Protein AF-A0A3D4NPB9-F1 (afdb_monomer_lite)

Foldseek 3Di:
DWDFDWDQDPVGIDTPDDDPHGDTDCVVVVLVVFQAPADWADDLVLQDPVDDSPPGGADPVQPDDPDVPPGIYYNCVSPPDDDPDVVVPD

Radius of gyration: 19.07 Å; chains: 1; bounding box: 54×25×51 Å

Structure (mmCIF, N/CA/C/O backbone):
data_AF-A0A3D4NPB9-F1
#
_entry.id   AF-A0A3D4NPB9-F1
#
loop_
_atom_site.group_PDB
_atom_site.id
_atom_site.type_symbol
_atom_site.label_atom_id
_atom_site.label_alt_id
_atom_site.label_comp_id
_atom_site.label_asym_id
_atom_site.label_entity_id
_atom_site.label_seq_id
_atom_site.pdbx_PDB_ins_code
_atom_site.Cartn_x
_atom_site.Cartn_y
_atom_site.Cartn_z
_atom_site.occupancy
_atom_site.B_iso_or_equiv
_atom_site.auth_seq_id
_atom_site.auth_comp_id
_atom_site.auth_asym_id
_atom_site.auth_atom_id
_atom_site.pdbx_PDB_model_num
ATOM 1 N N . MET A 1 1 ? -2.852 -7.833 -19.072 1.00 60.28 1 MET A N 1
ATOM 2 C CA . MET A 1 1 ? -3.106 -6.580 -19.841 1.00 60.28 1 MET A CA 1
ATOM 3 C C . MET A 1 1 ? -1.848 -5.765 -19.640 1.00 60.28 1 MET A C 1
ATOM 5 O O . MET A 1 1 ? -1.468 -5.652 -18.493 1.00 60.28 1 MET A O 1
ATOM 9 N N . ALA A 1 2 ? -1.141 -5.344 -20.690 1.00 64.62 2 ALA A N 1
ATOM 10 C CA . ALA A 1 2 ? 0.252 -4.911 -20.534 1.00 64.62 2 ALA A CA 1
ATOM 11 C C . ALA A 1 2 ? 0.390 -3.379 -20.486 1.00 64.62 2 ALA A C 1
ATOM 13 O O . ALA A 1 2 ? -0.199 -2.669 -21.307 1.00 64.62 2 ALA A O 1
ATOM 14 N N . ASP A 1 3 ? 1.168 -2.906 -19.525 1.00 74.56 3 ASP A N 1
ATOM 15 C CA . ASP A 1 3 ? 1.447 -1.509 -19.188 1.00 74.56 3 ASP A CA 1
ATOM 16 C C . ASP A 1 3 ? 2.600 -0.957 -20.004 1.00 74.56 3 ASP A C 1
ATOM 18 O O . ASP A 1 3 ? 3.245 -1.701 -20.726 1.00 74.56 3 ASP A O 1
ATOM 22 N N . ALA A 1 4 ? 2.873 0.344 -19.927 1.00 82.19 4 ALA A N 1
ATOM 23 C CA . ALA A 1 4 ? 4.036 0.921 -20.592 1.00 82.19 4 ALA A CA 1
ATOM 24 C C . ALA A 1 4 ? 5.300 0.691 -19.750 1.00 82.19 4 ALA A C 1
ATOM 26 O O . ALA A 1 4 ? 5.368 1.105 -18.594 1.00 82.19 4 ALA A O 1
ATOM 27 N N . ALA A 1 5 ? 6.311 0.068 -20.349 1.00 84.94 5 ALA A N 1
ATOM 28 C CA . ALA A 1 5 ? 7.600 -0.177 -19.726 1.00 84.94 5 ALA A CA 1
ATOM 29 C C . ALA A 1 5 ? 8.315 1.136 -19.403 1.00 84.94 5 ALA A C 1
ATOM 31 O O . ALA A 1 5 ? 8.333 2.073 -20.208 1.00 84.94 5 ALA A O 1
ATOM 32 N N . MET A 1 6 ? 8.951 1.177 -18.233 1.00 87.06 6 MET A N 1
ATOM 33 C CA . MET A 1 6 ? 9.689 2.336 -17.749 1.00 87.06 6 MET A CA 1
ATOM 34 C C . MET A 1 6 ? 11.039 1.911 -17.174 1.00 87.06 6 MET A C 1
ATOM 36 O O . MET 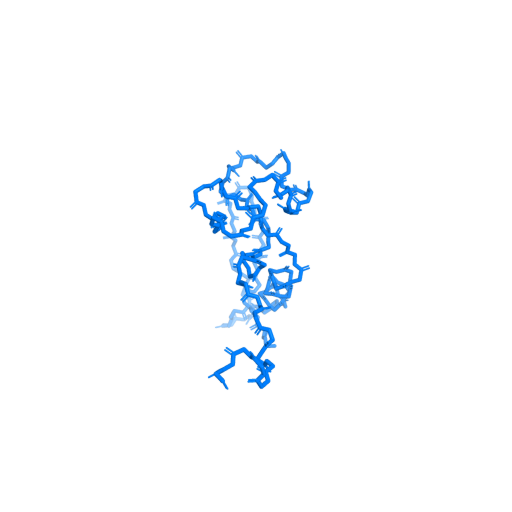A 1 6 ? 11.136 0.921 -16.456 1.00 87.06 6 MET A O 1
ATOM 40 N N . VAL A 1 7 ? 12.083 2.680 -17.467 1.00 87.81 7 VAL A N 1
ATOM 41 C CA . VAL A 1 7 ? 13.413 2.513 -16.872 1.00 87.81 7 VAL A CA 1
ATOM 42 C C . VAL A 1 7 ? 13.705 3.709 -15.978 1.00 87.81 7 VAL A C 1
ATOM 44 O O . VAL A 1 7 ? 13.537 4.859 -16.388 1.00 87.81 7 VAL A O 1
ATOM 47 N N . MET A 1 8 ? 14.150 3.441 -14.750 1.00 85.44 8 MET A N 1
ATOM 48 C CA . MET A 1 8 ? 14.588 4.485 -13.826 1.00 85.44 8 MET A CA 1
ATOM 49 C C . MET A 1 8 ? 16.022 4.902 -14.147 1.00 85.44 8 MET A C 1
ATOM 51 O O . MET A 1 8 ? 16.918 4.067 -14.260 1.00 85.44 8 MET A O 1
ATOM 55 N N . THR A 1 9 ? 16.229 6.207 -14.288 1.00 88.25 9 THR A N 1
ATOM 56 C CA . THR A 1 9 ? 17.535 6.838 -14.505 1.00 88.25 9 THR A CA 1
ATOM 57 C C . THR A 1 9 ? 17.826 7.820 -13.373 1.00 88.25 9 THR A C 1
ATOM 59 O O . THR A 1 9 ? 16.932 8.161 -12.599 1.00 88.25 9 THR A O 1
ATOM 62 N N . GLU A 1 10 ? 19.051 8.344 -13.305 1.00 88.50 10 GLU A N 1
ATOM 63 C CA . GLU A 1 10 ? 19.417 9.401 -12.344 1.00 88.50 10 GLU A CA 1
ATOM 64 C C . GLU A 1 10 ? 18.539 10.663 -12.471 1.00 88.50 10 GLU A C 1
ATOM 66 O O . GLU A 1 10 ? 18.400 11.420 -11.515 1.00 88.50 10 GLU A O 1
ATOM 71 N N . ASN A 1 11 ? 17.892 10.857 -13.625 1.00 87.44 11 ASN A N 1
ATOM 72 C CA . ASN A 1 11 ? 17.032 12.003 -13.922 1.00 87.44 11 ASN A CA 1
ATOM 73 C C . ASN A 1 11 ? 15.526 11.686 -13.814 1.00 87.44 11 ASN A C 1
ATOM 75 O O . ASN A 1 11 ? 14.702 12.507 -14.215 1.00 87.44 11 ASN A O 1
ATOM 79 N N . GLY A 1 12 ? 15.156 10.503 -13.309 1.00 84.31 12 GLY A N 1
ATOM 80 C CA . GLY A 1 12 ? 13.768 10.049 -13.172 1.00 84.31 12 GLY A CA 1
ATOM 81 C C . GLY A 1 12 ? 13.383 8.906 -14.118 1.00 84.31 12 GLY A C 1
ATOM 82 O O . GLY A 1 12 ? 14.237 8.281 -14.755 1.00 84.31 12 GLY A O 1
ATOM 83 N N . GLY A 1 13 ? 12.082 8.608 -14.176 1.00 86.44 13 GLY A N 1
ATOM 84 C CA . GLY A 1 13 ? 11.523 7.507 -14.965 1.00 86.44 13 GLY A CA 1
ATOM 85 C C . GLY A 1 13 ? 11.347 7.858 -16.443 1.00 86.44 13 GLY A C 1
ATOM 86 O O . GLY A 1 13 ? 10.697 8.847 -16.779 1.00 86.44 13 GLY A O 1
ATOM 87 N N . GLN A 1 14 ? 11.913 7.040 -17.332 1.00 91.19 14 GLN A N 1
ATOM 88 C CA . GLN A 1 14 ? 11.797 7.179 -18.785 1.00 91.19 14 GLN A CA 1
ATOM 89 C C . GLN A 1 14 ? 10.959 6.042 -19.371 1.00 91.19 14 GLN A C 1
ATOM 91 O O . GLN A 1 14 ? 11.231 4.874 -19.095 1.00 91.19 14 GLN A O 1
ATOM 96 N N . LEU A 1 15 ? 9.962 6.372 -20.199 1.00 89.00 15 LEU A N 1
ATOM 97 C CA . LEU A 1 15 ? 9.186 5.372 -20.936 1.00 89.00 15 LEU A CA 1
ATOM 98 C C . LEU A 1 15 ? 10.047 4.722 -22.024 1.00 89.00 15 LEU A C 1
ATOM 100 O O . LEU A 1 15 ? 10.779 5.402 -22.744 1.00 89.00 15 LEU A O 1
ATOM 104 N N . VAL A 1 16 ? 9.933 3.405 -22.157 1.00 91.25 16 VAL A N 1
ATOM 105 C CA . VAL A 1 16 ? 10.647 2.626 -23.170 1.00 91.25 16 VAL A CA 1
ATOM 106 C C . VAL A 1 16 ? 9.864 2.665 -24.478 1.00 91.25 16 VAL A C 1
ATOM 108 O O . VAL A 1 16 ? 8.642 2.544 -24.480 1.00 91.25 16 VAL A O 1
ATOM 111 N N . LEU A 1 17 ? 10.564 2.804 -25.603 1.00 91.94 17 LEU A N 1
ATOM 112 C CA . LEU A 1 17 ? 9.981 2.719 -26.943 1.00 91.94 17 LEU A CA 1
ATOM 113 C C . LEU A 1 17 ? 10.297 1.367 -27.587 1.00 91.94 17 LEU A C 1
ATOM 115 O O . LEU A 1 17 ? 11.411 0.858 -27.468 1.00 91.94 17 LEU A O 1
ATOM 119 N N . SER A 1 18 ? 9.330 0.820 -28.319 1.00 88.81 18 SER A N 1
ATOM 120 C CA . SER A 1 18 ? 9.479 -0.349 -29.185 1.00 88.81 18 SER A CA 1
ATOM 121 C C . SER A 1 18 ? 9.104 0.049 -30.614 1.00 88.81 18 SER A C 1
ATOM 123 O O . SER A 1 18 ? 7.938 0.045 -31.011 1.00 88.81 18 SER A O 1
ATOM 125 N N . GLY A 1 19 ? 10.101 0.489 -31.386 1.00 89.75 19 GLY A N 1
ATOM 126 C CA . GLY A 1 19 ? 9.876 1.099 -32.698 1.00 89.75 19 GLY A CA 1
ATOM 127 C C . GLY A 1 19 ? 9.134 2.434 -32.578 1.00 89.75 19 GLY A C 1
ATOM 128 O O . GLY A 1 19 ? 9.659 3.377 -31.993 1.00 89.75 19 GLY A O 1
ATOM 129 N N . PHE A 1 20 ? 7.924 2.505 -33.140 1.00 88.38 20 PHE A N 1
ATOM 130 C CA . PHE A 1 20 ? 7.035 3.674 -33.055 1.00 88.38 20 PHE A CA 1
ATOM 131 C C . PHE A 1 20 ? 5.911 3.508 -32.011 1.00 88.38 20 PHE A C 1
ATOM 133 O O . PHE A 1 20 ? 4.980 4.310 -32.001 1.00 88.38 20 PHE A O 1
ATOM 140 N N . ASP A 1 21 ? 5.976 2.475 -31.163 1.00 86.69 21 ASP A N 1
ATOM 141 C CA . ASP A 1 21 ? 5.028 2.217 -30.066 1.00 86.69 21 ASP A CA 1
ATOM 142 C C . ASP A 1 21 ? 5.739 2.307 -28.700 1.00 86.69 21 ASP A C 1
ATOM 144 O O . ASP A 1 21 ? 6.972 2.312 -28.620 1.00 86.69 21 ASP A O 1
ATOM 148 N N . LEU A 1 22 ? 4.972 2.361 -27.612 1.00 85.62 22 LEU A N 1
ATOM 149 C CA . LEU A 1 22 ? 5.500 2.206 -26.258 1.00 85.62 22 LEU A CA 1
ATOM 150 C C . LEU A 1 22 ? 5.871 0.735 -26.021 1.00 85.62 22 LEU A C 1
ATOM 152 O O . LEU A 1 22 ? 5.097 -0.181 -26.305 1.00 85.62 22 LEU A O 1
ATOM 156 N N . GLY A 1 23 ? 7.066 0.506 -25.480 1.00 87.75 23 GLY A N 1
ATOM 157 C CA . GLY A 1 23 ? 7.443 -0.785 -24.921 1.00 87.75 23 GLY A CA 1
ATOM 158 C C . GLY A 1 23 ? 6.475 -1.146 -23.803 1.00 87.75 23 GLY A C 1
ATOM 159 O O . GLY A 1 23 ? 6.013 -0.257 -23.088 1.00 87.75 23 GLY A O 1
ATOM 160 N N . ARG A 1 24 ? 6.144 -2.432 -23.673 1.00 82.94 24 ARG A N 1
ATOM 161 C CA . ARG A 1 24 ? 5.196 -2.899 -22.662 1.00 82.94 24 ARG A CA 1
ATOM 162 C C . ARG A 1 24 ? 5.869 -3.653 -21.515 1.00 82.94 24 ARG A C 1
ATOM 164 O O . ARG A 1 24 ? 6.886 -4.302 -21.739 1.00 82.94 24 ARG A O 1
ATOM 171 N N . ASP A 1 25 ? 5.299 -3.540 -20.323 1.00 76.25 25 ASP A N 1
ATOM 172 C CA . ASP A 1 25 ? 5.694 -4.164 -19.053 1.00 76.25 25 ASP A CA 1
ATOM 173 C C . ASP A 1 25 ? 4.430 -4.687 -18.346 1.00 76.25 25 ASP A C 1
ATOM 175 O O . ASP A 1 25 ? 3.338 -4.197 -18.596 1.00 76.25 25 ASP A O 1
ATOM 179 N N . ASP A 1 26 ? 4.555 -5.667 -17.464 1.00 69.62 26 ASP A N 1
ATOM 180 C CA . ASP A 1 26 ? 3.464 -6.242 -16.669 1.00 69.62 26 ASP A CA 1
ATOM 181 C C . ASP A 1 26 ? 3.379 -5.591 -15.259 1.00 69.62 26 ASP A C 1
ATOM 183 O O . ASP A 1 26 ? 2.993 -6.215 -14.260 1.00 69.62 26 ASP A O 1
ATOM 187 N N . GLY A 1 27 ? 3.796 -4.324 -15.152 1.00 73.44 27 GLY A N 1
ATOM 188 C CA . GLY A 1 27 ? 4.063 -3.634 -13.886 1.00 73.44 27 GLY A CA 1
ATOM 189 C C . GLY A 1 27 ? 2.834 -3.117 -13.126 1.00 73.44 27 GLY A C 1
ATOM 190 O O . GLY A 1 27 ? 2.797 -3.216 -11.900 1.00 73.44 27 GLY A O 1
ATOM 191 N N . LEU A 1 28 ? 1.806 -2.593 -13.800 1.00 79.38 28 LEU A N 1
ATOM 192 C CA . LEU A 1 28 ? 0.554 -2.134 -13.175 1.00 79.38 28 LEU A CA 1
ATOM 193 C C . LEU A 1 28 ? -0.300 -3.314 -12.745 1.00 79.38 28 LEU A C 1
ATOM 195 O O . LEU A 1 28 ? -0.879 -3.255 -11.668 1.00 79.38 28 LEU A O 1
ATOM 199 N N . GLU A 1 29 ? -0.383 -4.375 -13.552 1.00 83.25 29 GLU A N 1
ATOM 200 C CA . GLU A 1 29 ? -1.083 -5.599 -13.143 1.00 83.25 29 GLU A CA 1
ATOM 201 C C . GLU A 1 29 ? -0.492 -6.108 -11.821 1.00 83.25 29 GLU A C 1
ATOM 203 O O . GLU A 1 29 ? -1.214 -6.332 -10.846 1.00 83.25 29 GLU A O 1
ATOM 208 N N . THR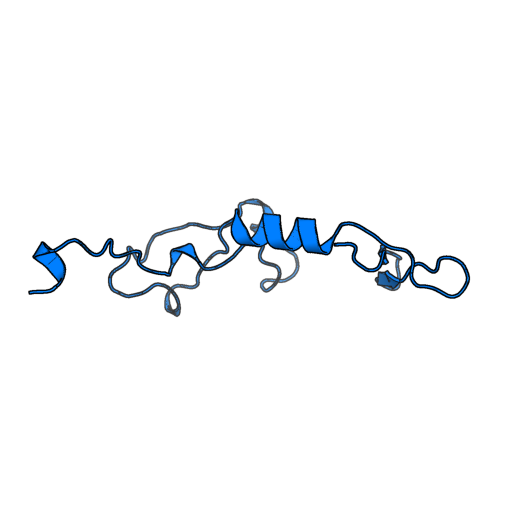 A 1 30 ? 0.840 -6.144 -11.741 1.00 84.38 30 THR A N 1
ATOM 209 C CA . THR A 1 30 ? 1.567 -6.466 -10.512 1.00 84.38 30 THR A CA 1
ATOM 210 C C . THR A 1 30 ? 1.285 -5.459 -9.391 1.00 84.38 30 THR A C 1
ATOM 212 O O . THR A 1 30 ? 0.983 -5.870 -8.272 1.00 84.38 30 THR A O 1
ATOM 215 N N . ALA A 1 31 ? 1.321 -4.150 -9.658 1.00 88.00 31 ALA A N 1
ATOM 216 C CA . ALA A 1 31 ? 1.057 -3.117 -8.653 1.00 88.00 31 ALA A CA 1
ATOM 217 C C . ALA A 1 31 ? -0.376 -3.182 -8.097 1.00 88.00 31 ALA A C 1
ATOM 219 O O . ALA A 1 31 ? -0.589 -3.003 -6.898 1.00 88.00 31 ALA A O 1
ATOM 220 N N . VAL A 1 32 ? -1.359 -3.487 -8.947 1.00 90.31 32 VAL A N 1
ATOM 221 C CA . VAL A 1 32 ? -2.758 -3.692 -8.559 1.00 90.31 32 VAL A CA 1
ATOM 222 C C . VAL A 1 32 ? -2.882 -4.933 -7.687 1.00 90.31 32 VAL A C 1
ATOM 224 O O . VAL A 1 32 ? -3.504 -4.862 -6.629 1.00 90.31 32 VAL A O 1
ATOM 227 N N . ILE A 1 33 ? -2.261 -6.050 -8.075 1.00 91.88 33 ILE A N 1
ATOM 228 C CA . ILE A 1 33 ? -2.242 -7.271 -7.259 1.00 91.88 33 ILE A CA 1
ATOM 229 C C . ILE A 1 33 ? -1.610 -6.979 -5.894 1.00 91.88 33 ILE A C 1
ATOM 231 O O . ILE A 1 33 ? -2.211 -7.284 -4.866 1.00 91.88 33 ILE A O 1
ATOM 235 N N . VAL A 1 34 ? -0.447 -6.323 -5.858 1.00 92.69 34 VAL A N 1
ATOM 236 C CA . VAL A 1 34 ? 0.201 -5.934 -4.599 1.00 92.69 34 VAL A CA 1
ATOM 237 C C . VAL A 1 34 ? -0.732 -5.051 -3.769 1.00 92.69 34 VAL A C 1
ATOM 239 O O . VAL A 1 34 ? -0.921 -5.333 -2.591 1.00 92.69 34 VAL A O 1
ATOM 242 N N . SER A 1 35 ? -1.389 -4.048 -4.358 1.00 94.00 35 SER A N 1
ATOM 243 C CA . SER A 1 35 ? -2.314 -3.164 -3.634 1.00 94.00 35 SER A CA 1
ATOM 244 C C . SER A 1 35 ? -3.527 -3.904 -3.051 1.00 94.00 35 SER A C 1
ATOM 246 O O . SER A 1 35 ? -3.919 -3.650 -1.912 1.00 94.00 35 SER A O 1
ATOM 248 N N . LEU A 1 36 ? -4.108 -4.848 -3.798 1.00 94.25 36 LEU A N 1
ATOM 249 C CA . LEU A 1 36 ? -5.278 -5.621 -3.364 1.00 94.25 36 LEU A CA 1
ATOM 250 C C . LEU A 1 36 ? -4.959 -6.624 -2.252 1.00 94.25 36 LEU A C 1
ATOM 252 O O . LEU A 1 36 ? -5.837 -6.935 -1.448 1.00 94.25 36 LEU A O 1
ATOM 256 N N . PHE A 1 37 ? -3.731 -7.143 -2.223 1.00 93.88 37 PHE A N 1
ATOM 257 C CA . PHE A 1 37 ? -3.317 -8.211 -1.309 1.00 93.88 37 PHE A CA 1
ATOM 258 C C . PHE A 1 37 ? -2.313 -7.769 -0.240 1.00 93.88 37 PHE A C 1
ATOM 260 O O . PHE A 1 37 ? -1.789 -8.609 0.491 1.00 93.88 37 PHE A O 1
ATOM 267 N N . THR A 1 38 ? -2.062 -6.467 -0.106 1.00 94.44 38 THR A N 1
ATOM 268 C CA . THR A 1 38 ? -1.315 -5.903 1.021 1.00 94.44 38 THR A CA 1
ATOM 269 C C . THR A 1 38 ? -2.110 -4.779 1.668 1.00 94.44 38 THR A C 1
ATOM 271 O O . THR A 1 38 ? -2.830 -4.031 1.003 1.00 94.44 38 THR A O 1
ATOM 274 N N . ASP A 1 39 ? -1.995 -4.672 2.988 1.00 94.56 39 ASP A N 1
ATOM 275 C CA . ASP A 1 39 ? -2.661 -3.617 3.737 1.00 94.56 39 ASP A CA 1
ATOM 276 C C . ASP A 1 39 ? -1.800 -2.361 3.729 1.00 94.56 39 ASP A C 1
ATOM 278 O O . ASP A 1 39 ? -0.625 -2.393 4.095 1.00 94.56 39 ASP A O 1
ATOM 282 N N . ARG A 1 40 ? -2.419 -1.234 3.386 1.00 94.44 40 ARG A N 1
ATOM 283 C CA . ARG A 1 40 ? -1.868 0.083 3.683 1.00 94.44 40 ARG A CA 1
ATOM 284 C C . ARG A 1 40 ? -2.182 0.443 5.132 1.00 94.44 40 ARG A C 1
ATOM 286 O O . ARG A 1 40 ? -3.273 0.153 5.633 1.00 94.44 40 ARG A O 1
ATOM 293 N N . ARG A 1 41 ? -1.245 1.129 5.793 1.00 92.06 41 ARG A N 1
ATOM 294 C CA . ARG A 1 41 ? -1.476 1.689 7.127 1.00 92.06 41 ARG A CA 1
ATOM 295 C C . ARG A 1 41 ? -2.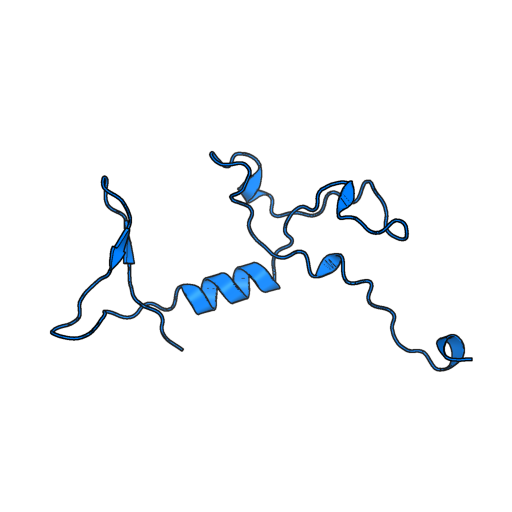504 2.822 7.069 1.00 92.06 41 ARG A C 1
ATOM 297 O O . ARG A 1 41 ? -2.324 3.790 6.335 1.00 92.06 41 ARG A O 1
ATOM 304 N N . ALA A 1 42 ? -3.557 2.705 7.872 1.00 92.06 42 ALA A N 1
ATOM 305 C CA . ALA A 1 42 ? -4.521 3.778 8.095 1.00 92.06 42 ALA A CA 1
ATOM 306 C C . ALA A 1 42 ? -4.010 4.752 9.169 1.00 92.06 42 ALA A C 1
ATOM 308 O O . ALA A 1 42 ? -3.297 4.347 10.093 1.00 92.06 42 ALA A O 1
ATOM 309 N N . SER A 1 43 ? -4.380 6.028 9.060 1.00 89.56 43 SER A N 1
ATOM 310 C CA . SER A 1 43 ? -4.267 6.972 10.174 1.00 89.56 43 SER A CA 1
ATOM 311 C C . SER A 1 43 ? -5.376 6.731 11.200 1.00 89.56 43 SER A C 1
ATOM 313 O O . SER A 1 43 ? -6.404 6.131 10.887 1.00 89.56 43 SER A O 1
ATOM 315 N N . THR A 1 44 ? -5.193 7.234 12.419 1.00 87.44 44 THR A N 1
ATOM 316 C CA . THR A 1 44 ? -6.185 7.139 13.501 1.00 87.44 44 THR A CA 1
ATOM 317 C C . THR A 1 44 ? -7.545 7.718 13.113 1.00 87.44 44 THR A C 1
ATOM 319 O O . THR A 1 44 ? -8.573 7.194 13.512 1.00 87.44 44 THR A O 1
ATOM 322 N N . GLU A 1 45 ? -7.572 8.756 12.277 1.00 89.06 45 GLU A N 1
ATOM 323 C CA . GLU A 1 45 ? -8.802 9.408 11.808 1.00 89.06 45 GLU A CA 1
ATOM 324 C C . GLU A 1 45 ? -9.511 8.608 10.709 1.00 89.06 45 GLU A C 1
ATOM 326 O O . GLU A 1 45 ? -10.688 8.837 10.435 1.00 89.06 45 GLU A O 1
ATOM 331 N N . GLN A 1 46 ? -8.787 7.708 10.039 1.00 90.44 46 GLN A N 1
ATOM 332 C CA . GLN A 1 46 ? -9.327 6.865 8.979 1.00 90.44 46 GLN A CA 1
ATOM 333 C C . GLN A 1 46 ? -9.955 5.583 9.524 1.00 90.44 46 GLN A C 1
ATOM 335 O O . GLN A 1 46 ? -10.792 5.002 8.836 1.00 90.44 46 GLN A O 1
ATOM 340 N N . ILE A 1 47 ? -9.559 5.131 10.718 1.00 90.81 47 ILE A N 1
ATOM 341 C CA . ILE A 1 47 ? -10.097 3.9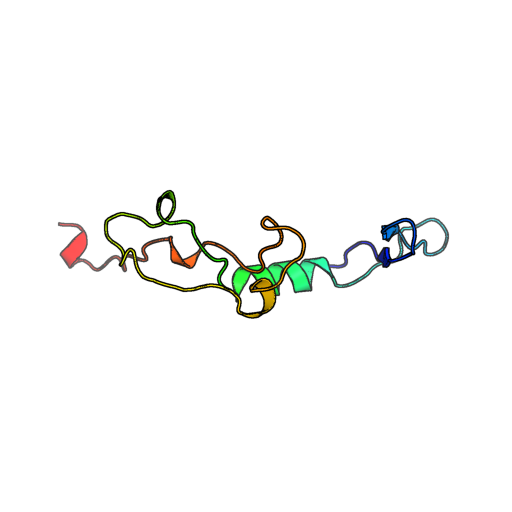12 11.325 1.00 90.81 47 ILE A CA 1
ATOM 342 C C . ILE A 1 47 ? -11.523 4.201 11.837 1.00 90.81 47 ILE A C 1
ATOM 344 O O . ILE A 1 47 ? -11.693 5.049 12.713 1.00 90.81 47 ILE A O 1
ATOM 348 N N . PRO A 1 48 ? -12.561 3.507 11.328 1.00 89.31 48 PRO A N 1
ATOM 349 C CA . PRO A 1 48 ? -13.925 3.621 11.842 1.0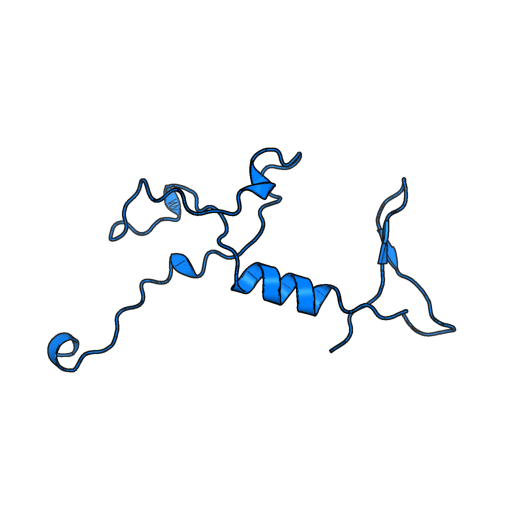0 89.31 48 PRO A CA 1
ATOM 350 C C . PRO A 1 48 ? -13.992 3.369 13.349 1.00 89.31 48 PRO A C 1
ATOM 352 O O . PRO A 1 48 ? -13.279 2.507 13.863 1.00 89.31 48 PRO A O 1
ATOM 355 N N . VAL A 1 49 ? -14.872 4.079 14.057 1.00 88.69 49 VAL A N 1
ATOM 356 C CA . VAL A 1 49 ? -14.988 3.999 15.527 1.00 88.69 49 VAL A CA 1
ATOM 357 C C . VAL A 1 49 ? -15.412 2.613 16.022 1.00 88.69 49 VAL A C 1
ATOM 359 O O . VAL A 1 49 ? -15.183 2.270 17.178 1.00 88.69 49 VAL A O 1
ATOM 362 N N . GLU A 1 50 ? -16.020 1.811 15.150 1.00 86.56 50 GLU A N 1
ATOM 363 C CA . GLU A 1 50 ? -16.444 0.440 15.416 1.00 86.56 50 GLU A CA 1
ATOM 364 C C . GLU A 1 50 ? -15.281 -0.567 15.366 1.00 86.56 50 GLU A C 1
ATOM 366 O O . GLU A 1 50 ? -15.439 -1.706 15.810 1.00 86.56 50 GLU A O 1
ATOM 371 N N . LEU A 1 51 ? -14.120 -0.175 14.824 1.00 85.88 51 LEU A N 1
ATOM 372 C CA . LEU A 1 51 ? -12.920 -1.008 14.739 1.00 85.88 51 LEU A CA 1
ATOM 373 C C . LEU A 1 51 ? -11.903 -0.668 15.846 1.00 85.88 51 LEU A C 1
ATOM 375 O O . LEU A 1 51 ? -11.897 0.454 16.364 1.00 85.88 51 LEU A O 1
ATOM 379 N N . PRO A 1 52 ? -11.011 -1.613 16.214 1.00 88.31 52 PRO A N 1
ATOM 380 C CA . PRO A 1 52 ? -9.934 -1.344 17.161 1.00 88.31 52 PRO A CA 1
ATOM 381 C C . PRO A 1 52 ? -9.027 -0.216 16.657 1.00 88.31 52 PRO A C 1
ATOM 383 O O . PRO A 1 52 ? -8.428 -0.307 15.587 1.00 88.31 52 PRO A O 1
ATOM 386 N N . GLN A 1 53 ? -8.926 0.856 17.441 1.00 87.62 53 GLN A N 1
ATOM 387 C CA . GLN A 1 53 ? -8.145 2.048 17.086 1.00 87.62 53 GLN A CA 1
ATOM 388 C C . GLN A 1 53 ? -6.627 1.813 17.166 1.00 87.62 53 GLN A C 1
ATOM 390 O O . GLN A 1 53 ? -5.840 2.626 16.689 1.00 87.62 53 GLN A O 1
ATOM 395 N N . ASP A 1 54 ? -6.215 0.701 17.772 1.00 87.06 54 ASP A N 1
ATOM 396 C CA . ASP A 1 54 ? -4.841 0.223 17.879 1.00 87.06 54 ASP A CA 1
ATOM 397 C C . ASP A 1 54 ? -4.513 -0.877 16.853 1.00 87.06 54 ASP A C 1
ATOM 399 O O . ASP A 1 54 ? -3.475 -1.531 16.966 1.00 87.06 54 ASP A O 1
ATOM 403 N N . ASP A 1 55 ? -5.356 -1.085 15.832 1.00 83.75 55 ASP A N 1
ATOM 404 C CA . ASP A 1 55 ? -5.068 -2.041 14.762 1.00 83.75 55 ASP A CA 1
ATOM 405 C C . ASP A 1 55 ? -3.908 -1.534 13.887 1.00 83.75 55 ASP A C 1
ATOM 407 O O . ASP A 1 55 ? -4.049 -0.684 13.005 1.00 83.75 55 ASP A O 1
ATOM 411 N N . LEU A 1 56 ? -2.712 -2.060 14.160 1.00 81.88 56 LEU A N 1
ATOM 412 C CA . LEU A 1 56 ? -1.475 -1.689 13.488 1.00 81.88 56 LEU A CA 1
ATOM 413 C C . LEU A 1 56 ? -1.242 -2.498 12.201 1.00 81.88 56 LEU A C 1
ATOM 415 O O . LEU A 1 56 ? -0.107 -2.900 11.934 1.00 81.88 56 LEU A O 1
ATOM 419 N N . ARG A 1 57 ? -2.262 -2.704 11.371 1.00 89.06 57 ARG A N 1
ATOM 420 C CA . ARG A 1 57 ? -2.063 -3.250 10.019 1.00 89.06 57 ARG A CA 1
ATOM 421 C C . ARG A 1 57 ? -1.336 -2.272 9.098 1.00 89.06 57 ARG A C 1
ATOM 423 O O . ARG A 1 57 ? -1.359 -1.054 9.285 1.00 89.06 57 ARG A O 1
ATOM 430 N N . GLY A 1 58 ? -0.639 -2.830 8.116 1.00 91.00 58 GLY A N 1
ATOM 431 C CA . GLY A 1 58 ? 0.196 -2.097 7.172 1.00 91.00 58 GLY A CA 1
ATOM 432 C C . GLY A 1 58 ? 1.315 -2.969 6.602 1.00 91.00 58 GLY A C 1
ATOM 433 O O . GLY A 1 58 ? 1.700 -3.973 7.207 1.00 91.00 58 GLY A O 1
ATOM 434 N N . TYR A 1 59 ? 1.869 -2.576 5.461 1.00 93.00 59 TYR A N 1
ATOM 435 C CA . TYR A 1 59 ? 3.011 -3.246 4.858 1.00 93.00 59 TYR A CA 1
ATOM 436 C C . TYR A 1 59 ? 4.309 -2.883 5.593 1.00 93.00 59 TYR A C 1
ATOM 438 O O . TYR A 1 59 ? 4.673 -1.717 5.731 1.00 93.00 59 TYR A O 1
ATOM 446 N N . TRP A 1 60 ? 5.032 -3.896 6.077 1.00 89.19 60 TRP A N 1
ATOM 447 C CA . TRP A 1 60 ? 6.265 -3.711 6.854 1.00 89.19 60 TRP A CA 1
ATOM 448 C C . TRP A 1 60 ? 7.387 -3.026 6.058 1.00 89.19 60 TRP A C 1
ATOM 450 O O . TRP A 1 60 ? 8.267 -2.411 6.657 1.00 89.19 60 TRP A O 1
ATOM 460 N N . GLY A 1 61 ? 7.360 -3.108 4.723 1.00 89.56 61 GLY A N 1
ATOM 461 C CA . GLY A 1 61 ? 8.347 -2.454 3.864 1.00 89.56 61 GLY A CA 1
ATOM 462 C C . GLY A 1 61 ? 8.274 -0.927 3.900 1.00 89.56 61 GLY A C 1
ATOM 463 O O . GLY A 1 61 ? 9.252 -0.279 3.549 1.00 89.56 61 GLY A O 1
ATOM 464 N N . ASP A 1 62 ? 7.174 -0.353 4.397 1.00 92.25 62 ASP A N 1
ATOM 465 C CA . ASP A 1 62 ? 6.994 1.100 4.433 1.00 92.25 62 ASP A CA 1
ATOM 466 C C . ASP A 1 62 ? 7.550 1.771 5.700 1.00 92.25 62 ASP A C 1
ATOM 468 O O . ASP A 1 62 ? 7.468 2.990 5.843 1.00 92.25 62 ASP A O 1
ATOM 472 N N . ILE A 1 63 ? 8.133 1.006 6.635 1.00 88.75 63 ILE A N 1
ATOM 473 C CA . ILE A 1 63 ? 8.631 1.528 7.925 1.00 88.75 63 ILE A CA 1
ATOM 474 C C . ILE A 1 63 ? 9.689 2.629 7.740 1.00 88.75 63 ILE A C 1
ATOM 476 O O . ILE A 1 63 ? 9.786 3.534 8.568 1.00 88.75 63 ILE A O 1
ATOM 480 N N . SER A 1 64 ? 10.487 2.554 6.674 1.00 86.88 64 SER A N 1
ATOM 481 C CA . SER A 1 64 ? 11.615 3.458 6.427 1.00 86.88 64 SER A CA 1
ATOM 482 C C . SER A 1 64 ? 11.538 4.164 5.073 1.00 86.88 64 SER A C 1
ATOM 484 O O . SER A 1 64 ? 12.579 4.482 4.494 1.00 86.88 64 SER A O 1
ATOM 486 N N . ASN A 1 65 ? 10.334 4.386 4.543 1.00 89.31 65 ASN A N 1
ATOM 487 C CA . ASN A 1 65 ? 10.187 5.095 3.274 1.00 89.31 65 ASN A CA 1
ATOM 488 C C . ASN A 1 65 ? 10.648 6.552 3.402 1.00 89.31 65 ASN A C 1
ATOM 490 O O . ASN A 1 65 ? 10.382 7.228 4.397 1.00 89.31 65 ASN A O 1
ATOM 494 N N . ALA A 1 66 ? 11.346 7.038 2.373 1.00 87.12 66 ALA A N 1
ATOM 495 C CA . ALA A 1 66 ? 11.857 8.408 2.336 1.00 87.12 66 ALA A CA 1
ATOM 496 C C . ALA A 1 66 ? 10.719 9.442 2.323 1.00 87.12 66 ALA A C 1
ATOM 498 O O . ALA A 1 66 ? 10.856 10.524 2.896 1.00 87.12 66 ALA A O 1
ATOM 499 N N . THR A 1 67 ? 9.590 9.088 1.704 1.00 87.88 67 THR A N 1
ATOM 500 C CA . THR A 1 67 ? 8.389 9.920 1.643 1.00 87.88 67 THR A CA 1
ATOM 501 C C . THR A 1 67 ? 7.281 9.296 2.493 1.00 87.88 67 THR A C 1
ATOM 503 O O . THR A 1 67 ? 6.907 8.153 2.241 1.00 87.88 67 THR A O 1
ATOM 506 N N . PRO A 1 68 ? 6.662 10.027 3.439 1.00 82.81 68 PRO A N 1
ATOM 507 C CA . PRO A 1 68 ? 5.564 9.493 4.256 1.00 82.81 68 PRO A CA 1
ATOM 508 C C . PRO A 1 68 ? 4.321 9.056 3.462 1.00 82.81 68 PRO A C 1
ATOM 510 O O . PRO A 1 68 ? 3.496 8.291 3.965 1.00 82.81 68 PRO A O 1
ATOM 513 N N . SER A 1 69 ? 4.161 9.578 2.241 1.00 84.06 69 SER A N 1
ATOM 514 C CA . SER A 1 69 ? 3.074 9.226 1.326 1.00 84.06 69 SER A CA 1
ATOM 515 C C . SER A 1 69 ? 3.324 7.945 0.536 1.00 84.06 69 SER A C 1
ATOM 517 O O . SER A 1 69 ? 2.364 7.407 -0.015 1.00 84.06 69 SER A O 1
ATOM 519 N N . ASP A 1 70 ? 4.569 7.464 0.477 1.00 88.88 70 ASP A N 1
ATOM 520 C CA . ASP A 1 70 ? 4.882 6.175 -0.132 1.00 88.88 70 ASP A CA 1
ATOM 521 C C . ASP A 1 70 ? 4.419 5.098 0.840 1.00 88.88 70 ASP A C 1
ATOM 523 O O . ASP A 1 70 ? 5.063 4.823 1.850 1.00 88.88 70 ASP A O 1
ATOM 527 N N . GLN A 1 71 ? 3.236 4.553 0.579 1.00 92.75 71 GLN A N 1
ATOM 528 C CA . GLN A 1 71 ? 2.669 3.462 1.354 1.00 92.75 71 GLN A CA 1
ATOM 529 C C . GLN A 1 71 ? 2.075 2.434 0.404 1.00 92.75 71 GLN A C 1
ATOM 531 O O . GLN A 1 71 ? 1.240 2.752 -0.446 1.00 92.75 71 GLN A O 1
ATOM 536 N N . THR A 1 72 ? 2.515 1.201 0.574 1.00 94.88 72 THR A N 1
ATOM 537 C CA . THR A 1 72 ? 2.122 0.031 -0.191 1.00 94.88 72 THR A CA 1
ATOM 538 C C . THR A 1 72 ? 0.806 -0.521 0.348 1.00 94.88 72 THR A C 1
ATOM 540 O O . THR A 1 72 ? 0.543 -0.493 1.550 1.00 94.88 72 THR A O 1
ATOM 543 N N . GLY A 1 73 ? -0.025 -1.046 -0.549 1.00 95.25 73 GLY A N 1
ATOM 544 C CA . GLY A 1 73 ? -1.279 -1.700 -0.185 1.00 95.25 73 GLY A CA 1
ATOM 545 C C . GLY A 1 73 ? -2.518 -0.832 -0.349 1.00 95.25 73 GLY A C 1
ATOM 546 O O . GLY A 1 73 ? -2.496 0.232 -0.973 1.00 95.25 73 GLY A O 1
ATOM 547 N N . SER A 1 74 ? -3.628 -1.313 0.201 1.00 95.00 74 SER A N 1
ATOM 548 C CA . SER A 1 74 ? -4.926 -0.641 0.157 1.00 95.00 74 SER A CA 1
ATOM 549 C C . SER A 1 74 ? -5.566 -0.529 1.541 1.00 95.00 74 SER A C 1
ATOM 551 O O . SER A 1 74 ? -5.184 -1.204 2.494 1.00 95.00 74 SER A O 1
ATOM 553 N N . LEU A 1 75 ? -6.567 0.347 1.651 1.00 93.88 75 LEU A N 1
ATOM 554 C CA . LEU A 1 75 ? -7.379 0.522 2.860 1.00 93.88 75 LEU A CA 1
ATOM 555 C C . LEU A 1 75 ? -8.652 -0.341 2.835 1.00 93.88 75 LEU A C 1
ATOM 557 O O . LEU A 1 75 ? -9.602 -0.074 3.565 1.00 93.88 75 LEU A O 1
ATOM 561 N N . LEU A 1 76 ? -8.706 -1.369 1.980 1.00 92.00 76 LEU A N 1
ATOM 562 C CA . LEU A 1 76 ? -9.900 -2.206 1.819 1.00 92.00 76 LEU A CA 1
ATOM 563 C C . LEU A 1 76 ? -10.281 -2.952 3.104 1.00 92.00 76 LEU A C 1
ATOM 565 O O . LEU A 1 76 ? -11.441 -3.320 3.265 1.00 92.00 76 LEU A O 1
ATOM 569 N N . TRP A 1 77 ? -9.342 -3.146 4.030 1.00 89.19 77 TRP A N 1
ATOM 570 C CA . TRP A 1 77 ? -9.602 -3.745 5.339 1.00 89.19 77 TRP A CA 1
ATOM 571 C C . TRP A 1 77 ? -10.441 -2.852 6.269 1.00 89.19 77 TRP A C 1
ATOM 573 O O . TRP A 1 77 ? -11.073 -3.373 7.186 1.00 89.19 77 TRP A O 1
ATOM 583 N N . LEU A 1 78 ? -10.507 -1.539 6.011 1.00 90.38 78 LEU A N 1
ATOM 584 C CA . LEU A 1 78 ? -11.413 -0.621 6.712 1.00 90.38 78 LEU A CA 1
ATOM 585 C C . LEU A 1 78 ? -12.875 -0.831 6.309 1.00 90.38 78 LEU A C 1
ATOM 587 O O . LEU A 1 78 ? -13.780 -0.387 7.014 1.00 90.38 78 LEU A O 1
ATOM 591 N N . LEU A 1 79 ? -13.121 -1.495 5.173 1.00 87.56 79 LEU A N 1
ATOM 592 C CA . LEU A 1 79 ? -14.465 -1.868 4.760 1.00 87.56 79 LEU A CA 1
ATOM 593 C C . LEU A 1 79 ? -14.945 -2.974 5.700 1.00 87.56 79 LEU A C 1
ATOM 595 O O . LEU A 1 79 ? -14.626 -4.153 5.520 1.00 87.56 79 LEU A O 1
ATOM 599 N N . THR A 1 80 ? -15.702 -2.580 6.721 1.00 69.31 80 THR A N 1
ATOM 600 C CA . THR A 1 80 ? -16.375 -3.483 7.650 1.00 69.31 80 THR A CA 1
ATOM 601 C C . THR A 1 80 ? -17.220 -4.467 6.847 1.00 69.31 80 THR A C 1
ATOM 603 O O . THR A 1 80 ? -18.255 -4.136 6.271 1.00 69.31 80 THR A O 1
ATOM 606 N N . ARG A 1 81 ? -16.752 -5.714 6.744 1.00 65.81 81 ARG A N 1
ATOM 607 C CA . ARG A 1 81 ? -17.535 -6.761 6.091 1.00 65.81 81 ARG A CA 1
ATOM 608 C C . ARG A 1 81 ? -18.567 -7.279 7.068 1.00 65.81 81 ARG A C 1
ATOM 610 O O . ARG A 1 81 ? -18.314 -8.224 7.810 1.00 65.81 81 ARG A O 1
ATOM 617 N N . GLU A 1 82 ? -19.754 -6.699 7.014 1.00 59.00 82 GLU A N 1
ATOM 618 C CA . GLU A 1 82 ? -20.928 -7.359 7.554 1.00 59.00 82 GLU A CA 1
ATOM 619 C C . GLU A 1 82 ? -21.327 -8.482 6.586 1.00 59.00 82 GLU A C 1
ATOM 621 O O . GLU A 1 82 ? -21.643 -8.251 5.416 1.00 59.00 82 GLU A O 1
ATOM 626 N N . LYS A 1 83 ? -21.277 -9.741 7.033 1.00 62.44 83 LYS A N 1
ATOM 627 C CA . LYS A 1 83 ? -22.001 -10.794 6.314 1.00 62.44 83 LYS A CA 1
ATOM 628 C C . LYS A 1 83 ? -23.482 -10.511 6.517 1.00 62.44 83 LYS A C 1
ATOM 630 O O . LYS A 1 83 ? -23.936 -10.553 7.654 1.00 62.44 83 LYS A O 1
ATOM 635 N N . GLN A 1 84 ? -24.234 -10.303 5.438 1.00 56.69 84 GLN A N 1
ATOM 636 C CA . GLN A 1 84 ? -25.693 -10.311 5.510 1.00 56.69 84 GLN A CA 1
ATOM 637 C C . GLN A 1 84 ? -26.160 -11.700 5.950 1.00 56.69 84 GLN A C 1
ATOM 639 O O . GLN A 1 84 ? -26.214 -12.649 5.168 1.00 56.69 84 GLN A O 1
ATOM 644 N N . LEU A 1 85 ? -26.446 -11.828 7.239 1.00 69.75 85 LEU A N 1
ATOM 645 C CA . LEU A 1 85 ? -27.162 -12.959 7.801 1.00 69.75 85 LEU A CA 1
ATOM 646 C C . LEU A 1 85 ? -28.640 -12.551 7.880 1.00 69.75 85 LEU A C 1
ATOM 648 O O . LEU A 1 85 ? -28.908 -11.393 8.196 1.00 69.75 85 LEU A O 1
ATOM 652 N N . PRO A 1 86 ? -29.605 -13.459 7.646 1.00 73.94 86 PRO A N 1
ATOM 653 C CA . PRO A 1 86 ? -31.030 -13.119 7.723 1.00 73.94 86 PRO A CA 1
ATOM 654 C C . PRO A 1 86 ? -31.407 -12.407 9.034 1.00 73.94 86 PRO A C 1
ATOM 656 O O . PRO A 1 86 ? -32.130 -11.426 9.026 1.00 73.94 86 PRO A O 1
ATOM 659 N N . GLN A 1 87 ? -30.797 -12.835 10.138 1.00 70.94 87 GLN A N 1
ATOM 660 C CA . GLN A 1 87 ? -30.907 -12.264 11.487 1.00 70.94 87 GLN A CA 1
ATOM 661 C C . GLN A 1 87 ? -30.374 -10.825 11.670 1.00 70.94 87 GLN A C 1
ATOM 663 O O . GLN A 1 87 ? -30.605 -10.240 12.721 1.00 70.94 87 GLN A O 1
ATOM 668 N N . ILE A 1 88 ? -29.655 -10.259 10.695 1.00 61.88 88 ILE A N 1
ATOM 669 C CA . ILE A 1 88 ? -29.152 -8.871 10.725 1.00 61.88 88 ILE A CA 1
ATOM 670 C C . ILE A 1 88 ? -30.109 -7.919 9.975 1.00 61.88 88 ILE A C 1
ATOM 672 O O . ILE A 1 88 ? -30.086 -6.716 10.209 1.00 61.88 88 ILE A O 1
ATOM 676 N N . LEU A 1 89 ? -30.993 -8.438 9.108 1.00 63.59 89 LEU A N 1
ATOM 677 C CA . LEU A 1 89 ? -31.880 -7.628 8.255 1.00 63.59 89 LEU A CA 1
ATOM 678 C C . LEU A 1 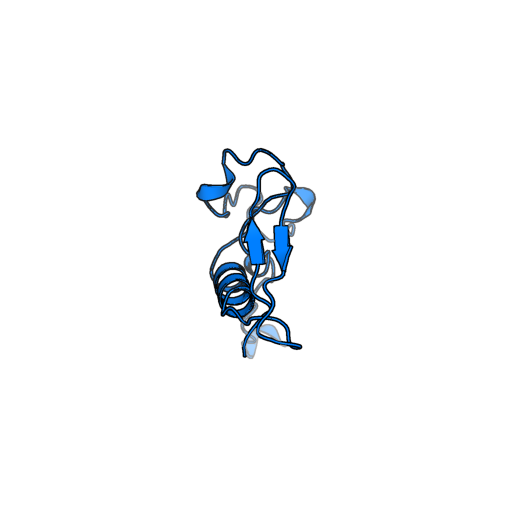89 ? -33.262 -7.294 8.855 1.00 63.59 89 LEU A C 1
ATOM 680 O O . LEU A 1 89 ? -34.023 -6.571 8.211 1.00 63.59 89 LEU A O 1
ATOM 684 N N . GLY A 1 90 ? -33.563 -7.745 10.074 1.00 62.03 90 GLY A N 1
ATOM 685 C CA . GLY A 1 90 ? -34.859 -7.547 10.741 1.00 62.03 90 GLY A CA 1
ATOM 686 C C . GLY A 1 90 ? -35.580 -8.850 11.037 1.00 62.03 90 GLY A C 1
ATOM 687 O O . GLY A 1 90 ? -35.657 -9.707 10.130 1.00 62.03 90 GLY A O 1
#

pLDDT: mean 84.74, std 9.6, range [56.69, 95.25]

Secondary structure (DSSP, 8-state):
-PEEPEEEETTEEEEPEETTEE-EESHHHHHHHHHHHSBPPPPTTTS-TTS-TT---S-GGGGG-SSTT---SBSGGGS------GGG--

Sequence (90 aa):
MADAAMVMTENGGQLVLSGFDLGRDDGLETAVIVSLFTDRRASTEQIPVELPQDDLRGYWGDISNATPSDQTGSLLWLLTREKQLPQILG